Protein AF-A0A2S9GDL0-F1 (afdb_monomer_lite)

Foldseek 3Di:
DPPVVCVVVVDPDDDPPPDDLVLLVVLVVCVVVVDDLVVSCVVSVHDSVSSVVSVVVVPD

Radius of gyration: 15.02 Å; chains: 1; bounding box: 31×19×42 Å

pLDDT: mean 77.69, std 14.29, range [39.78, 93.06]

Structure (mmCIF, N/CA/C/O backbone):
data_AF-A0A2S9GDL0-F1
#
_entry.id   AF-A0A2S9GDL0-F1
#
loop_
_atom_site.group_PDB
_atom_site.id
_atom_site.type_symbol
_atom_site.label_atom_id
_atom_si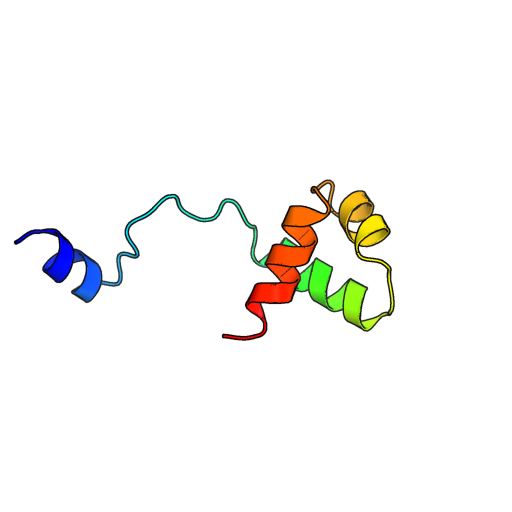te.label_alt_id
_atom_site.label_comp_id
_atom_site.label_asym_id
_atom_site.label_entity_id
_atom_site.label_seq_id
_atom_site.pdbx_PDB_ins_code
_atom_site.Cartn_x
_atom_site.Cartn_y
_atom_site.Cartn_z
_atom_site.occupancy
_atom_site.B_iso_or_equiv
_atom_site.auth_seq_id
_atom_site.auth_comp_id
_atom_site.auth_asym_id
_atom_site.auth_atom_id
_atom_site.pdbx_PDB_model_num
ATOM 1 N N . ALA A 1 1 ? 17.640 -0.234 -30.830 1.00 55.03 1 ALA A N 1
ATOM 2 C CA . ALA A 1 1 ? 17.097 -1.602 -30.674 1.00 55.03 1 ALA A CA 1
ATOM 3 C C . ALA A 1 1 ? 17.331 -2.234 -29.280 1.00 55.03 1 ALA A C 1
ATOM 5 O O . ALA A 1 1 ? 17.283 -3.448 -29.168 1.00 55.03 1 ALA A O 1
ATOM 6 N N . GLY A 1 2 ? 17.541 -1.468 -28.193 1.00 63.62 2 GLY A N 1
ATOM 7 C CA . GLY A 1 2 ? 17.871 -2.059 -26.875 1.00 63.62 2 GLY A CA 1
ATOM 8 C C . GLY A 1 2 ? 16.679 -2.324 -25.945 1.00 63.62 2 GLY A C 1
ATOM 9 O O . GLY A 1 2 ? 16.665 -3.308 -25.213 1.00 63.62 2 GLY A O 1
ATOM 10 N N . LEU A 1 3 ? 15.653 -1.468 -25.985 1.00 60.59 3 LEU A N 1
ATOM 11 C CA . LEU A 1 3 ? 14.548 -1.513 -25.017 1.00 60.59 3 LEU A CA 1
ATOM 12 C C . LEU A 1 3 ? 13.593 -2.695 -25.247 1.00 60.59 3 LEU A C 1
ATOM 14 O O . LEU A 1 3 ? 13.158 -3.322 -24.286 1.00 60.59 3 LEU A O 1
ATOM 18 N N . ALA A 1 4 ? 13.324 -3.046 -26.508 1.00 62.12 4 ALA A N 1
ATOM 19 C CA . ALA A 1 4 ? 12.439 -4.162 -26.855 1.00 62.12 4 ALA A CA 1
ATOM 20 C C . ALA A 1 4 ? 13.025 -5.526 -26.441 1.00 62.12 4 ALA A C 1
ATOM 22 O O . ALA A 1 4 ? 12.318 -6.356 -25.876 1.00 62.12 4 ALA A O 1
ATOM 23 N N . ALA A 1 5 ? 14.333 -5.727 -26.637 1.00 61.00 5 ALA A N 1
ATOM 24 C CA . ALA A 1 5 ? 15.028 -6.936 -26.195 1.00 61.00 5 ALA A CA 1
ATOM 25 C C . ALA A 1 5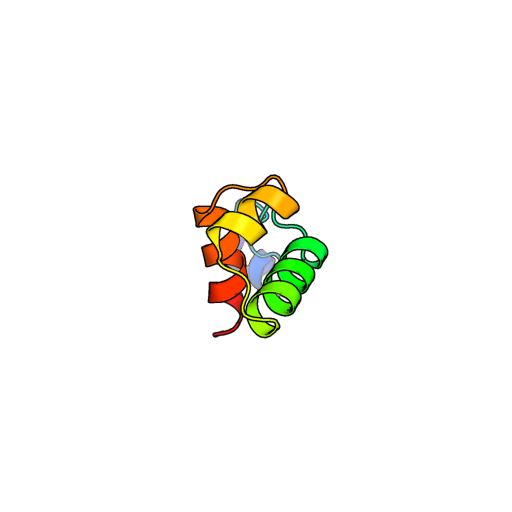 ? 15.091 -7.041 -24.659 1.00 61.00 5 ALA A C 1
ATOM 27 O O . ALA A 1 5 ? 15.007 -8.135 -24.108 1.00 61.00 5 ALA A O 1
ATOM 28 N N . ALA A 1 6 ? 15.195 -5.917 -23.942 1.00 60.62 6 ALA A N 1
ATOM 29 C CA . ALA A 1 6 ? 15.157 -5.911 -22.479 1.00 60.62 6 ALA A CA 1
ATOM 30 C C . ALA A 1 6 ? 13.760 -6.255 -21.929 1.00 60.62 6 ALA A C 1
ATOM 32 O O . ALA A 1 6 ? 13.657 -7.037 -20.983 1.00 60.62 6 ALA A O 1
ATOM 33 N N . ALA A 1 7 ? 12.696 -5.733 -22.549 1.00 60.66 7 ALA A N 1
ATOM 34 C CA . ALA A 1 7 ? 11.317 -6.061 -22.191 1.00 60.66 7 ALA A CA 1
ATOM 35 C C . ALA A 1 7 ? 10.995 -7.550 -22.423 1.00 60.66 7 ALA A C 1
ATOM 37 O O . ALA A 1 7 ? 10.380 -8.175 -21.561 1.00 60.66 7 ALA A O 1
ATOM 38 N N . ALA A 1 8 ? 11.482 -8.139 -23.525 1.00 60.50 8 ALA A N 1
ATOM 39 C CA . ALA A 1 8 ? 11.348 -9.574 -23.811 1.00 60.50 8 ALA A CA 1
ATOM 40 C C . ALA A 1 8 ? 12.042 -10.470 -22.763 1.00 60.50 8 ALA A C 1
ATOM 42 O O . ALA A 1 8 ? 11.610 -11.590 -22.523 1.00 60.50 8 ALA A O 1
ATOM 43 N N . ASN A 1 9 ? 13.071 -9.948 -22.087 1.00 63.22 9 ASN A N 1
ATOM 44 C CA . ASN A 1 9 ? 13.753 -10.598 -20.963 1.00 63.22 9 ASN A CA 1
ATOM 45 C C . ASN A 1 9 ? 13.108 -10.280 -19.595 1.00 63.22 9 ASN A C 1
ATOM 47 O O . ASN A 1 9 ? 13.748 -10.437 -18.556 1.00 63.22 9 ASN A O 1
ATOM 51 N N . GLY A 1 10 ? 11.875 -9.762 -19.571 1.00 59.22 10 GLY A N 1
ATOM 52 C CA . GLY A 1 10 ? 11.135 -9.463 -18.340 1.00 59.22 10 GLY A CA 1
ATOM 53 C C . GLY A 1 10 ? 11.640 -8.243 -17.561 1.00 59.22 10 GLY A C 1
ATOM 54 O O . GLY A 1 10 ? 11.150 -7.965 -16.465 1.00 59.22 10 GLY A O 1
ATOM 55 N N . ARG A 1 11 ? 12.595 -7.472 -18.100 1.00 59.84 11 ARG A N 1
ATOM 56 C CA . ARG A 1 11 ? 13.063 -6.244 -17.446 1.00 59.84 11 ARG A CA 1
ATOM 57 C C . ARG A 1 11 ? 12.026 -5.141 -17.633 1.00 59.84 11 ARG A C 1
ATOM 59 O O . ARG A 1 11 ? 11.973 -4.494 -18.679 1.00 59.84 11 ARG A O 1
ATOM 66 N N . LYS A 1 12 ? 11.230 -4.887 -16.591 1.00 63.94 12 LYS A N 1
ATOM 67 C CA . LYS A 1 12 ? 10.393 -3.684 -16.497 1.00 63.94 12 LYS A CA 1
ATOM 68 C C . LYS A 1 12 ? 11.309 -2.470 -16.302 1.00 63.94 12 LYS A C 1
ATOM 70 O O . LYS A 1 12 ? 11.781 -2.211 -15.199 1.00 63.94 12 LYS A O 1
ATOM 75 N N . GLY A 1 13 ? 11.614 -1.760 -17.387 1.00 63.00 13 GLY A N 1
ATOM 76 C CA . GLY A 1 13 ? 12.339 -0.491 -17.320 1.00 63.00 13 GLY A CA 1
ATOM 77 C C . GLY A 1 13 ? 11.544 0.558 -16.533 1.00 63.00 13 GLY A C 1
ATOM 78 O O . GLY A 1 13 ? 10.335 0.678 -16.712 1.00 63.00 13 GLY A O 1
ATOM 79 N N . GLY A 1 14 ? 12.217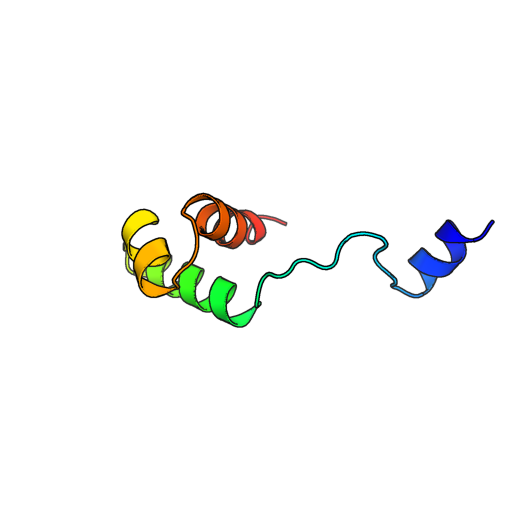 1.305 -15.655 1.00 70.81 14 GLY A N 1
ATOM 80 C CA . GLY A 1 14 ? 11.614 2.342 -14.810 1.00 70.81 14 GLY A CA 1
ATOM 81 C C . GLY A 1 14 ? 12.217 2.369 -13.405 1.00 70.81 14 GLY A C 1
ATOM 82 O O . GLY A 1 14 ? 13.025 1.512 -13.052 1.00 70.81 14 GLY A O 1
ATOM 83 N N . ARG A 1 15 ? 11.836 3.360 -12.585 1.00 63.03 15 ARG A N 1
ATOM 84 C CA . ARG A 1 15 ? 12.217 3.381 -11.165 1.00 63.03 15 ARG A CA 1
ATOM 85 C C . ARG A 1 15 ? 11.517 2.202 -10.478 1.00 63.03 15 ARG A C 1
ATOM 87 O O . ARG A 1 15 ? 10.284 2.215 -10.447 1.00 63.03 15 ARG A O 1
ATOM 94 N N . PRO A 1 16 ? 12.250 1.211 -9.937 1.00 65.81 16 PRO A N 1
ATOM 95 C CA . PRO A 1 16 ? 11.624 0.127 -9.196 1.00 65.81 16 PRO A CA 1
ATOM 96 C C . PRO A 1 16 ? 10.765 0.736 -8.091 1.00 65.81 16 PRO A C 1
ATOM 98 O O . PRO A 1 16 ? 11.184 1.683 -7.410 1.00 65.81 16 PRO A O 1
ATOM 101 N N . ARG A 1 17 ? 9.525 0.253 -7.969 1.00 65.75 17 ARG A N 1
ATOM 102 C CA . ARG A 1 17 ? 8.641 0.714 -6.904 1.00 65.75 17 ARG A CA 1
ATOM 103 C C . ARG A 1 17 ? 9.351 0.414 -5.586 1.00 65.75 17 ARG A C 1
ATOM 105 O O . ARG A 1 17 ? 9.702 -0.724 -5.318 1.00 65.75 17 ARG A O 1
ATOM 112 N N . LYS A 1 18 ? 9.548 1.438 -4.755 1.00 64.69 18 LYS A N 1
ATOM 113 C CA . LYS A 1 18 ? 10.080 1.286 -3.388 1.00 64.69 18 LYS A CA 1
ATOM 114 C C . LYS A 1 18 ? 9.033 0.693 -2.426 1.00 64.69 18 LYS A C 1
ATOM 116 O O . LYS A 1 18 ? 9.131 0.880 -1.222 1.00 64.69 18 LYS A O 1
ATOM 121 N N . VAL A 1 19 ? 7.977 0.120 -2.993 1.00 64.62 19 VAL A N 1
ATOM 122 C CA . VAL A 1 19 ? 6.825 -0.431 -2.299 1.00 64.62 19 VAL A CA 1
ATOM 123 C C . VAL A 1 19 ? 7.207 -1.838 -1.893 1.00 64.62 19 VAL A C 1
ATOM 125 O O . VAL A 1 19 ? 7.577 -2.625 -2.757 1.00 64.62 19 VAL A O 1
ATOM 128 N N . ASP A 1 20 ? 7.153 -2.115 -0.598 1.00 73.88 20 ASP A N 1
ATOM 129 C CA . ASP A 1 20 ? 7.298 -3.469 -0.090 1.00 73.88 20 ASP A CA 1
ATOM 130 C C . ASP A 1 20 ? 5.966 -4.205 -0.303 1.00 73.88 20 ASP A C 1
ATOM 132 O O . ASP A 1 20 ? 4.910 -3.745 0.149 1.00 73.88 20 ASP A O 1
ATOM 136 N N . ASP A 1 21 ? 5.994 -5.327 -1.022 1.00 77.19 21 ASP A N 1
ATOM 137 C CA . ASP A 1 21 ? 4.804 -6.142 -1.285 1.00 77.19 21 ASP A CA 1
ATOM 138 C C . ASP A 1 21 ? 4.171 -6.641 0.027 1.00 77.19 21 ASP A C 1
ATOM 140 O O . ASP A 1 21 ? 2.946 -6.803 0.108 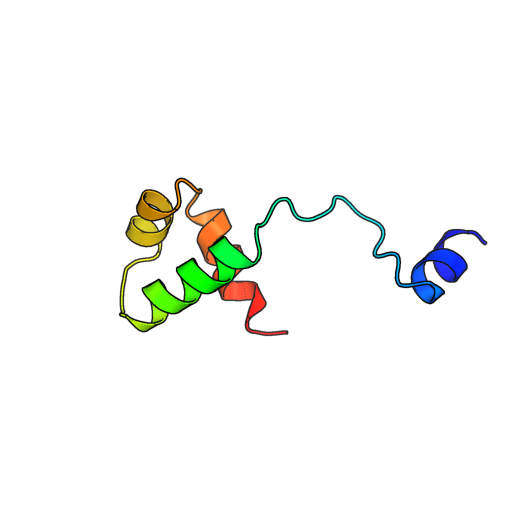1.00 77.19 21 ASP A O 1
ATOM 144 N N . ALA A 1 22 ? 4.980 -6.808 1.082 1.00 82.06 22 ALA A N 1
ATOM 145 C CA . ALA A 1 22 ? 4.504 -7.144 2.419 1.00 82.06 22 ALA A CA 1
ATOM 146 C C . ALA A 1 22 ? 3.666 -6.013 3.035 1.00 82.06 22 ALA A C 1
ATOM 148 O O . ALA A 1 22 ? 2.598 -6.271 3.599 1.00 82.06 22 ALA A O 1
ATOM 149 N N . ASP A 1 23 ? 4.095 -4.758 2.883 1.00 83.56 23 ASP A N 1
ATOM 150 C CA . ASP A 1 23 ? 3.337 -3.597 3.360 1.00 83.56 23 ASP A CA 1
ATOM 151 C C . ASP A 1 23 ? 2.038 -3.4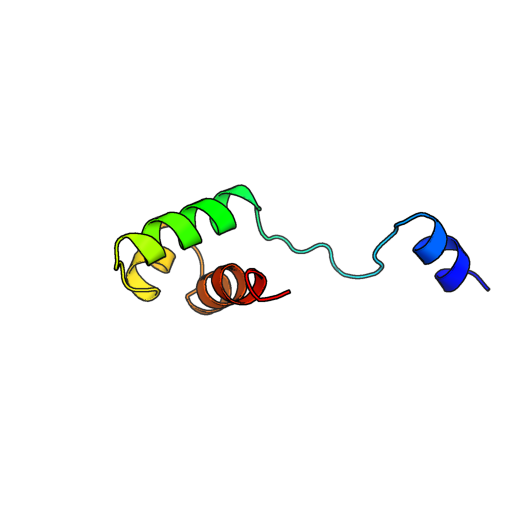22 2.575 1.00 83.56 23 ASP A C 1
ATOM 153 O O . ASP A 1 23 ? 1.008 -3.070 3.155 1.00 83.56 23 ASP A O 1
ATOM 157 N N . ALA A 1 24 ? 2.055 -3.712 1.272 1.00 84.88 24 ALA A N 1
ATOM 158 C CA . ALA A 1 24 ? 0.852 -3.685 0.453 1.00 84.88 24 ALA A CA 1
ATOM 159 C C . ALA A 1 24 ? -0.154 -4.762 0.897 1.00 84.88 24 ALA A C 1
ATOM 161 O O . ALA A 1 24 ? -1.335 -4.464 1.082 1.00 84.88 24 ALA A O 1
ATOM 162 N N . ALA A 1 25 ? 0.304 -5.991 1.158 1.00 87.44 25 ALA A N 1
ATOM 163 C CA . ALA A 1 25 ? -0.541 -7.067 1.682 1.00 87.44 25 ALA A CA 1
ATOM 164 C C . ALA A 1 25 ? -1.119 -6.739 3.068 1.00 87.44 25 ALA A C 1
ATOM 166 O O . ALA A 1 25 ? -2.297 -6.993 3.342 1.00 87.44 25 ALA A O 1
ATOM 167 N N . LYS A 1 26 ? -0.309 -6.119 3.932 1.00 89.12 26 LYS A N 1
ATOM 168 C CA . LYS A 1 26 ? -0.733 -5.674 5.261 1.00 89.12 26 LYS A CA 1
ATOM 169 C C . LYS A 1 26 ? -1.748 -4.534 5.177 1.00 89.12 26 LYS A C 1
ATOM 171 O O . LYS A 1 26 ? -2.758 -4.581 5.874 1.00 89.12 26 LYS A O 1
ATOM 176 N N . ALA A 1 27 ? -1.532 -3.553 4.299 1.00 89.25 27 ALA A N 1
ATOM 177 C CA . ALA A 1 27 ? -2.483 -2.470 4.047 1.00 89.25 27 ALA A CA 1
ATOM 178 C C . ALA A 1 27 ? -3.841 -2.997 3.568 1.00 89.25 27 ALA A C 1
ATOM 180 O O . ALA A 1 27 ? -4.867 -2.553 4.082 1.00 89.25 27 ALA A O 1
ATOM 181 N N . ARG A 1 28 ? -3.844 -3.970 2.646 1.00 87.69 28 ARG A N 1
ATOM 182 C CA . ARG A 1 28 ? -5.062 -4.650 2.173 1.00 87.69 28 ARG A CA 1
ATOM 183 C C . ARG A 1 28 ? -5.789 -5.358 3.314 1.00 87.69 28 ARG A C 1
ATOM 185 O O . ARG A 1 28 ? -6.930 -5.031 3.608 1.00 87.69 28 ARG A O 1
ATOM 192 N N . SER A 1 29 ? -5.072 -6.181 4.078 1.00 90.38 29 SER A N 1
ATOM 193 C CA . SER A 1 29 ? -5.649 -6.911 5.217 1.00 90.38 29 SER A CA 1
ATOM 194 C C . SER A 1 29 ? -6.254 -5.989 6.286 1.00 90.38 29 SER A C 1
ATOM 196 O O . SER A 1 29 ? -7.227 -6.338 6.950 1.00 90.38 29 SER A O 1
ATOM 198 N N . LEU A 1 30 ? -5.659 -4.812 6.509 1.00 90.69 30 LEU A N 1
ATOM 199 C CA . LEU A 1 30 ? -6.189 -3.809 7.438 1.00 90.69 30 LEU A CA 1
ATOM 200 C C . LEU A 1 30 ? -7.409 -3.085 6.856 1.00 90.69 30 LEU A C 1
ATOM 202 O O . LEU A 1 30 ? -8.319 -2.724 7.603 1.00 90.69 30 LEU A O 1
ATOM 206 N N . ARG A 1 31 ? -7.447 -2.891 5.536 1.00 89.25 31 ARG A N 1
ATOM 207 C CA . ARG A 1 31 ? -8.585 -2.293 4.841 1.00 89.25 31 ARG A CA 1
ATOM 208 C C . ARG A 1 31 ? -9.804 -3.208 4.854 1.00 89.25 31 ARG A C 1
ATOM 210 O O . ARG A 1 31 ? -10.893 -2.714 5.130 1.00 89.25 31 ARG A O 1
ATOM 217 N N . ASP A 1 32 ? -9.605 -4.510 4.674 1.00 88.94 32 ASP A N 1
ATOM 218 C CA . ASP A 1 32 ? -10.666 -5.526 4.748 1.00 88.94 32 ASP A CA 1
ATOM 219 C C . ASP A 1 32 ? -11.298 -5.598 6.141 1.00 88.94 32 ASP A C 1
ATOM 221 O O . ASP A 1 32 ? -12.491 -5.841 6.293 1.00 88.94 32 ASP A O 1
ATOM 225 N N . LYS A 1 33 ? -10.513 -5.292 7.180 1.00 90.25 33 LYS A N 1
ATOM 226 C CA . LYS A 1 33 ? -10.993 -5.145 8.564 1.00 90.25 33 LYS A CA 1
ATOM 227 C C . LYS A 1 33 ? -11.776 -3.848 8.809 1.00 90.25 33 LYS A C 1
ATOM 229 O O . LYS A 1 33 ? -12.164 -3.583 9.943 1.00 90.25 33 LYS A O 1
ATOM 234 N N . GLY A 1 34 ? -11.981 -3.019 7.784 1.00 90.62 34 GLY A N 1
ATOM 235 C CA . GLY A 1 34 ? -12.714 -1.756 7.872 1.00 90.62 34 GLY A CA 1
ATOM 236 C C . GLY A 1 34 ? -11.893 -0.576 8.399 1.00 90.62 34 GLY A C 1
ATOM 237 O O . GLY A 1 34 ? -12.460 0.471 8.709 1.00 90.62 34 GLY A O 1
ATOM 238 N N . ILE A 1 35 ? -10.565 -0.699 8.502 1.00 92.06 35 ILE A N 1
ATOM 239 C CA . ILE A 1 35 ? -9.726 0.390 9.015 1.00 92.06 35 ILE A CA 1
ATOM 240 C C . ILE A 1 35 ? -9.597 1.509 7.966 1.00 92.06 35 ILE A C 1
ATOM 242 O O . ILE A 1 35 ? -9.510 1.291 6.748 1.00 92.06 35 ILE A O 1
ATOM 246 N N . SER A 1 36 ? -9.584 2.756 8.442 1.00 93.06 36 SER A N 1
ATOM 247 C CA . SER A 1 36 ? -9.419 3.926 7.586 1.00 93.06 36 SER A CA 1
ATOM 248 C C . SER A 1 36 ? -8.022 3.954 6.943 1.00 93.06 36 SER A C 1
ATOM 250 O O . SER A 1 36 ? -7.018 3.614 7.569 1.00 93.06 36 SER A O 1
ATOM 252 N N . ALA A 1 37 ? -7.923 4.421 5.694 1.00 89.56 37 ALA A N 1
ATOM 253 C CA . ALA A 1 37 ? -6.636 4.557 5.005 1.00 89.56 37 ALA A CA 1
ATOM 254 C C . ALA A 1 37 ? -5.663 5.498 5.747 1.00 89.56 37 ALA A C 1
ATOM 256 O O . ALA A 1 37 ? -4.448 5.353 5.633 1.00 89.56 37 ALA A O 1
ATOM 257 N N . THR A 1 38 ? -6.189 6.446 6.528 1.00 92.62 38 THR A N 1
ATOM 258 C CA . THR A 1 38 ? -5.396 7.353 7.367 1.00 92.62 38 THR A CA 1
ATOM 259 C C . THR A 1 38 ? -4.731 6.614 8.524 1.00 92.62 38 THR A C 1
ATOM 261 O O . THR A 1 38 ? -3.558 6.855 8.802 1.00 92.62 38 THR A O 1
ATOM 264 N N . ASP A 1 39 ? -5.446 5.703 9.177 1.00 92.81 39 ASP A N 1
ATOM 265 C CA . ASP A 1 39 ? -4.890 4.935 10.294 1.00 92.81 39 ASP A CA 1
ATOM 266 C C . ASP A 1 39 ? -3.950 3.842 9.792 1.00 92.81 39 ASP A C 1
ATOM 268 O O . ASP A 1 39 ? -2.891 3.628 10.376 1.00 92.81 39 ASP A O 1
ATOM 272 N N . ILE A 1 40 ? -4.258 3.238 8.641 1.00 91.31 40 ILE A N 1
ATOM 273 C CA . ILE A 1 40 ? -3.345 2.326 7.936 1.00 91.31 40 ILE A CA 1
ATOM 274 C C . ILE A 1 40 ? -2.025 3.027 7.606 1.00 91.31 40 ILE A C 1
ATOM 276 O O . ILE A 1 40 ? -0.956 2.478 7.861 1.00 91.31 40 ILE A O 1
ATOM 280 N N . ALA A 1 41 ? -2.087 4.264 7.108 1.00 91.31 41 ALA A N 1
ATOM 281 C CA . ALA A 1 41 ? -0.902 5.062 6.807 1.00 91.31 41 ALA A CA 1
ATOM 282 C C . ALA A 1 41 ? -0.033 5.286 8.055 1.00 91.31 41 ALA A C 1
ATOM 284 O O . ALA A 1 41 ? 1.180 5.094 8.001 1.00 91.31 41 ALA A O 1
ATOM 285 N N . LYS A 1 42 ? -0.656 5.616 9.195 1.00 91.94 42 LYS A N 1
ATOM 286 C CA . LYS A 1 42 ? 0.045 5.775 10.479 1.00 91.94 42 LYS A CA 1
ATOM 287 C C . LYS A 1 42 ? 0.666 4.466 10.967 1.00 91.94 42 LYS A C 1
ATOM 289 O O . LYS A 1 42 ? 1.818 4.473 11.382 1.00 91.94 42 LYS A O 1
ATOM 294 N N . MET A 1 43 ? -0.068 3.355 10.891 1.00 89.62 43 MET A N 1
ATOM 295 C CA . MET A 1 43 ? 0.412 2.038 11.332 1.00 89.62 43 MET A CA 1
ATOM 296 C C . MET A 1 43 ? 1.589 1.521 10.500 1.00 89.62 43 MET A C 1
ATOM 298 O O . MET A 1 43 ? 2.458 0.839 11.033 1.00 89.62 43 MET A O 1
ATOM 302 N N . LEU A 1 44 ? 1.614 1.835 9.204 1.00 87.44 44 LEU A N 1
ATOM 303 C CA . LEU A 1 44 ? 2.678 1.425 8.285 1.00 87.44 44 LEU A CA 1
ATOM 304 C C . LEU A 1 44 ? 3.807 2.462 8.169 1.00 87.44 44 LEU A C 1
ATOM 306 O O . LEU A 1 44 ? 4.797 2.210 7.494 1.00 87.44 44 LEU A O 1
ATOM 310 N N . GLY A 1 45 ? 3.672 3.641 8.786 1.00 89.00 45 GLY A N 1
ATOM 311 C CA . GLY A 1 45 ? 4.662 4.717 8.670 1.00 89.00 45 GLY A CA 1
ATOM 312 C C . GLY A 1 45 ? 4.788 5.297 7.255 1.00 89.00 45 GLY A C 1
ATOM 313 O O . GLY A 1 45 ? 5.822 5.863 6.904 1.00 89.00 45 GLY A O 1
ATOM 314 N N . VAL A 1 46 ? 3.747 5.164 6.428 1.00 88.56 46 VAL A N 1
ATOM 315 C CA . VAL A 1 46 ? 3.733 5.642 5.038 1.00 88.56 46 VAL A CA 1
ATOM 316 C C . VAL A 1 46 ? 2.737 6.780 4.848 1.00 88.56 46 VAL A C 1
ATOM 318 O O . VAL A 1 46 ? 1.869 7.043 5.675 1.00 88.56 46 VAL A O 1
ATOM 321 N N . SER A 1 47 ? 2.832 7.478 3.716 1.00 89.88 47 SER A N 1
ATOM 322 C CA . SER A 1 47 ? 1.844 8.500 3.365 1.00 89.88 47 SER A CA 1
ATOM 323 C C . SER A 1 47 ? 0.490 7.879 2.993 1.00 89.88 47 SER A C 1
ATOM 325 O O . SER A 1 47 ? 0.429 6.778 2.444 1.00 89.88 47 SER A O 1
ATOM 327 N N . ARG A 1 48 ? -0.608 8.629 3.168 1.00 91.12 48 ARG A N 1
ATOM 328 C CA . ARG A 1 48 ? -1.943 8.224 2.672 1.00 91.12 48 ARG A CA 1
ATOM 329 C C . ARG A 1 48 ? -1.941 7.904 1.173 1.00 91.12 48 ARG A C 1
ATOM 331 O O . ARG A 1 48 ? -2.605 6.969 0.746 1.00 91.12 48 ARG A O 1
ATOM 338 N N . ALA A 1 49 ? -1.174 8.654 0.378 1.00 90.06 49 ALA A N 1
ATOM 339 C CA . ALA A 1 49 ? -1.042 8.415 -1.059 1.00 90.06 49 ALA A CA 1
ATOM 340 C C . ALA A 1 49 ? -0.381 7.061 -1.360 1.00 90.06 49 ALA A C 1
ATOM 342 O O . ALA A 1 49 ? -0.730 6.404 -2.336 1.00 90.06 49 ALA A O 1
ATOM 343 N N . 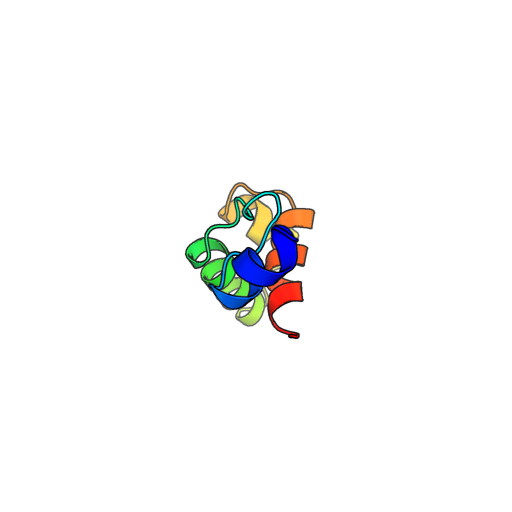THR A 1 50 ? 0.553 6.629 -0.511 1.00 88.69 50 THR A N 1
ATOM 344 C CA . THR A 1 50 ? 1.170 5.304 -0.599 1.00 88.69 50 THR A CA 1
ATOM 345 C C . THR A 1 50 ? 0.151 4.208 -0.297 1.00 88.69 50 THR A C 1
ATOM 347 O O . THR A 1 50 ? 0.051 3.266 -1.072 1.00 88.69 50 THR A O 1
ATOM 350 N N . VAL A 1 51 ? -0.675 4.373 0.744 1.00 89.19 51 VAL A N 1
ATOM 351 C CA . VAL A 1 51 ? -1.762 3.423 1.049 1.00 89.19 51 VAL A CA 1
ATOM 352 C C . VAL A 1 51 ? -2.741 3.310 -0.118 1.00 89.19 51 VAL A C 1
ATOM 354 O O . VAL A 1 51 ? -3.052 2.205 -0.541 1.00 89.19 51 VAL A O 1
ATOM 357 N N . TYR A 1 52 ? -3.177 4.428 -0.704 1.00 91.19 52 TYR A N 1
ATOM 358 C CA . TYR A 1 52 ? -4.052 4.375 -1.880 1.00 91.19 52 TYR A CA 1
ATOM 359 C C . TYR A 1 52 ? -3.402 3.675 -3.074 1.00 91.19 52 TYR A C 1
ATOM 361 O O . TYR A 1 52 ? -4.089 2.950 -3.780 1.00 91.19 52 TYR A O 1
ATOM 369 N N . ARG A 1 53 ? -2.088 3.824 -3.281 1.00 86.56 53 ARG A N 1
ATOM 370 C CA . ARG A 1 53 ? -1.370 3.051 -4.307 1.00 86.56 53 ARG A CA 1
ATOM 371 C C . ARG A 1 53 ? -1.342 1.554 -3.997 1.00 86.56 53 ARG A C 1
ATOM 373 O O . ARG A 1 53 ? -1.474 0.770 -4.925 1.00 86.56 53 ARG A O 1
ATOM 380 N N . TYR A 1 54 ? -1.203 1.163 -2.729 1.00 85.88 54 TYR A N 1
ATOM 381 C CA . TYR A 1 54 ? -1.239 -0.248 -2.312 1.00 85.88 54 TYR A CA 1
ATOM 382 C C . TYR A 1 54 ? -2.609 -0.891 -2.534 1.00 85.88 54 TYR A C 1
ATOM 384 O O . TYR A 1 54 ? -2.680 -2.073 -2.862 1.00 85.88 54 TYR A O 1
ATOM 392 N N . LEU A 1 55 ? -3.678 -0.109 -2.360 1.00 83.44 55 LEU A N 1
ATOM 393 C CA . LEU A 1 55 ? -5.055 -0.542 -2.597 1.00 83.44 55 LEU A CA 1
ATOM 394 C C . LEU A 1 55 ? -5.435 -0.499 -4.087 1.00 83.44 55 LEU A C 1
ATOM 396 O O . LEU A 1 55 ? -6.214 -1.323 -4.537 1.00 83.44 55 LEU A O 1
ATOM 400 N N . ALA A 1 56 ? -4.881 0.433 -4.868 1.00 81.50 56 ALA A N 1
ATOM 401 C CA . ALA A 1 56 ? -5.165 0.549 -6.302 1.00 81.50 56 ALA A CA 1
ATOM 402 C C . ALA A 1 56 ? -4.551 -0.586 -7.142 1.00 81.50 56 ALA A C 1
ATOM 404 O O . ALA A 1 56 ? -5.078 -0.907 -8.202 1.00 81.50 56 ALA A O 1
ATOM 405 N N . ASP A 1 57 ? -3.461 -1.198 -6.671 1.00 68.88 57 ASP A N 1
ATOM 406 C CA . ASP A 1 57 ? -2.799 -2.330 -7.339 1.00 68.88 57 ASP A CA 1
ATOM 407 C C . ASP A 1 57 ? -3.614 -3.640 -7.282 1.00 68.88 57 ASP A C 1
ATOM 409 O O . ASP A 1 57 ? -3.179 -4.635 -7.845 1.00 68.88 57 ASP A O 1
ATOM 413 N N . GLU A 1 58 ? -4.774 -3.665 -6.613 1.00 57.56 58 GLU A N 1
ATOM 414 C CA . GLU A 1 58 ? -5.686 -4.821 -6.608 1.00 57.56 58 GLU A CA 1
ATOM 415 C C . GLU A 1 58 ? -6.511 -4.939 -7.907 1.00 57.56 58 GLU A C 1
ATOM 417 O O . GLU A 1 58 ? -7.052 -5.997 -8.210 1.00 57.56 58 GLU A O 1
ATOM 422 N N . ALA A 1 59 ? -6.612 -3.856 -8.688 1.00 44.91 59 ALA A N 1
ATOM 423 C CA . ALA A 1 59 ? -7.498 -3.772 -9.850 1.00 44.91 59 ALA A CA 1
ATOM 424 C C . ALA A 1 59 ? -6.826 -4.090 -11.206 1.00 44.91 59 ALA A C 1
ATOM 426 O O . ALA A 1 59 ? -7.360 -3.686 -12.241 1.00 44.91 59 ALA A O 1
ATOM 427 N N . ALA A 1 60 ? -5.673 -4.770 -11.231 1.00 39.78 60 ALA A N 1
ATOM 428 C CA . ALA A 1 60 ? -4.949 -5.099 -12.467 1.00 39.78 60 ALA A CA 1
ATOM 429 C C . ALA A 1 60 ? -4.520 -6.568 -12.544 1.00 39.78 60 ALA A C 1
ATOM 431 O O . ALA A 1 60 ? -3.945 -7.070 -11.553 1.00 39.78 60 ALA A O 1
#

Secondary structure (DSSP, 8-state):
--HHHHHHTT---SPPP---HHHHHHHHHHHHTT--HHHHHHHHT--HHHHHHHHHGGG-

Sequence (60 aa):
AGLAAAAANGRKGGRPRKVDDADAAKARSLRDKGISATDIAKMLGVSRATVYRYLADEAA